Protein AF-A0A937GLI3-F1 (afdb_monomer)

Foldseek 3Di:
DDPVVVVVVVVVVVVVVVVVVVVVCVVVVDDDPPDPFLVVLVLQLVAAEAEPDPPDDDDSVCSNPFKTWDPVPWAQPDPAFTWTWIDGDPWIWTWRHGNHYIYTDTDD

Solvent-accessible surface area (backbone atoms only — not comparable to full-atom values): 6298 Å² total; per-residue (Å²): 132,57,70,67,60,57,50,50,56,50,52,53,53,49,49,56,51,50,54,54,49,51,57,54,42,61,76,64,69,70,78,83,66,76,51,70,52,54,41,52,50,52,56,51,67,76,31,49,79,43,60,80,47,89,84,67,78,76,56,73,66,56,47,66,74,60,47,45,58,44,70,90,77,26,50,71,83,49,95,64,59,26,35,40,30,35,38,41,96,90,48,36,29,44,32,40,42,43,95,67,37,25,39,42,39,80,51,134

Nearest PDB structures (foldseek):
  4knb-assembly2_B  TM=5.807E-01  e=5.867E+00  Homo sapiens
  4knb-assembly1_A  TM=5.661E-01  e=6.650E+00  Homo sapiens
  4uuy-assembly1_B  TM=4.782E-01  e=5.176E+00  Saccharomyces cerevisiae

Secondary structure (DSSP, 8-state):
--HHHHHHHHHHHHHHHHHHHHHHHHHTT-----SHHHHHHHHHHHSEEEESSTT----HHHHHHH-EEEEEEEE---SSSEEEEEEETTEEEEEEE-SSEEEEEEE-

Structure (mmCIF, N/CA/C/O backbone):
data_AF-A0A937GLI3-F1
#
_entry.id   AF-A0A937GLI3-F1
#
loop_
_atom_site.group_PDB
_atom_site.id
_atom_site.type_symbol
_atom_site.label_atom_id
_atom_site.label_alt_id
_atom_site.label_comp_id
_atom_site.label_asym_id
_atom_site.label_entity_id
_atom_site.label_seq_id
_atom_site.pdbx_PDB_ins_code
_atom_site.Cartn_x
_atom_site.Cartn_y
_atom_site.Cartn_z
_atom_site.occupancy
_atom_site.B_iso_or_equiv
_atom_site.auth_seq_id
_atom_site.auth_comp_id
_atom_site.auth_asym_id
_atom_site.auth_atom_id
_atom_site.pdbx_PDB_model_num
ATOM 1 N N . MET A 1 1 ? 14.804 7.196 -45.012 1.00 70.56 1 MET A N 1
ATOM 2 C CA . MET A 1 1 ? 15.154 6.064 -44.115 1.00 70.56 1 MET A CA 1
ATOM 3 C C . MET A 1 1 ? 14.002 5.069 -44.135 1.00 70.56 1 MET A C 1
ATOM 5 O O . MET A 1 1 ? 12.867 5.513 -44.029 1.00 70.56 1 MET A O 1
ATOM 9 N N . SER A 1 2 ? 14.252 3.765 -44.296 1.00 89.69 2 SER A N 1
ATOM 10 C CA . SER A 1 2 ? 13.174 2.764 -44.241 1.00 89.69 2 SER A CA 1
ATOM 11 C C . SER A 1 2 ? 12.605 2.646 -42.821 1.00 89.69 2 SER A C 1
ATOM 13 O O . SER A 1 2 ? 13.319 2.871 -41.840 1.00 89.69 2 SER A O 1
ATOM 15 N N . PHE A 1 3 ? 11.325 2.284 -42.706 1.00 93.44 3 PHE A N 1
ATOM 16 C CA . PHE A 1 3 ? 10.637 2.117 -41.420 1.00 93.44 3 PHE A CA 1
ATOM 17 C C . PHE A 1 3 ? 11.394 1.174 -40.473 1.00 93.44 3 PHE A C 1
ATOM 19 O O . PHE A 1 3 ? 11.610 1.509 -39.310 1.00 93.44 3 PHE A O 1
ATOM 26 N N . LEU A 1 4 ? 11.892 0.051 -41.002 1.00 94.06 4 LEU A N 1
ATOM 27 C CA . LEU A 1 4 ? 12.671 -0.928 -40.242 1.00 94.06 4 LEU A CA 1
ATOM 28 C C . LEU A 1 4 ? 13.927 -0.317 -39.619 1.00 94.06 4 LEU A C 1
ATOM 30 O O . LEU A 1 4 ? 14.192 -0.543 -38.444 1.00 94.06 4 LEU A O 1
ATOM 34 N N . LYS A 1 5 ? 14.670 0.515 -40.361 1.00 92.25 5 LYS A N 1
ATOM 35 C CA . LYS A 1 5 ? 15.861 1.185 -39.820 1.00 92.25 5 LYS A CA 1
ATOM 36 C C . LYS A 1 5 ? 15.489 2.091 -38.645 1.00 92.25 5 LYS A C 1
ATOM 38 O O . LYS A 1 5 ? 16.144 2.041 -37.611 1.00 92.25 5 LYS A O 1
ATOM 43 N N . ARG A 1 6 ? 14.401 2.864 -38.760 1.00 94.31 6 ARG A N 1
ATOM 44 C CA . ARG A 1 6 ? 13.917 3.731 -37.668 1.00 94.31 6 ARG A CA 1
ATOM 45 C C . ARG A 1 6 ? 13.490 2.925 -36.438 1.00 94.31 6 ARG A C 1
ATOM 47 O O . ARG A 1 6 ? 13.806 3.322 -35.320 1.00 94.31 6 ARG A O 1
ATOM 54 N N . LEU A 1 7 ? 12.804 1.800 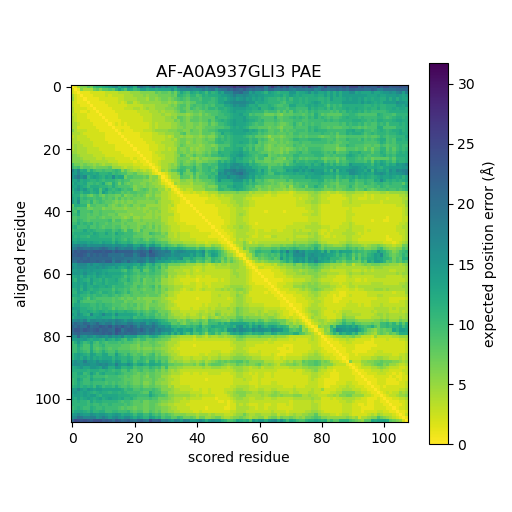-36.646 1.00 95.94 7 LEU A N 1
ATOM 55 C CA . LEU A 1 7 ? 12.381 0.905 -35.571 1.00 95.94 7 LEU A CA 1
ATOM 56 C C . LEU A 1 7 ? 13.584 0.296 -34.835 1.00 95.94 7 LEU A C 1
ATOM 58 O O . LEU A 1 7 ? 13.604 0.305 -33.608 1.00 95.94 7 LEU A O 1
ATOM 62 N N . TYR A 1 8 ? 14.609 -0.157 -35.563 1.00 95.75 8 TYR A N 1
ATOM 63 C CA . TYR A 1 8 ? 15.840 -0.688 -34.968 1.00 95.75 8 TYR A CA 1
ATOM 64 C C . TYR A 1 8 ? 16.566 0.342 -34.102 1.00 95.75 8 TYR A C 1
ATOM 66 O O . TYR A 1 8 ? 16.912 0.038 -32.963 1.00 95.75 8 TYR A O 1
ATOM 74 N N . PHE A 1 9 ? 16.754 1.570 -34.599 1.00 95.12 9 PHE A N 1
ATOM 75 C CA . PHE A 1 9 ? 17.388 2.631 -33.809 1.00 95.12 9 PHE A CA 1
ATOM 76 C C . PHE A 1 9 ? 16.591 2.967 -32.540 1.00 95.12 9 PHE A C 1
ATOM 78 O O . PHE A 1 9 ? 17.184 3.158 -31.479 1.00 95.12 9 PHE A O 1
ATOM 85 N N . PHE A 1 10 ? 15.255 2.981 -32.620 1.00 95.75 10 PHE A N 1
ATOM 86 C CA . PHE A 1 10 ? 14.395 3.195 -31.455 1.00 95.75 10 PHE A CA 1
ATOM 87 C C . PHE A 1 10 ? 14.514 2.061 -30.427 1.00 95.75 10 PHE A C 1
ATOM 89 O O . PHE A 1 10 ? 14.727 2.329 -29.246 1.00 95.75 10 PHE A O 1
ATOM 96 N N . LEU A 1 11 ? 14.421 0.800 -30.863 1.00 96.88 11 LEU A N 1
ATOM 97 C CA . LEU A 1 11 ? 14.514 -0.363 -29.974 1.00 96.88 11 LEU A CA 1
ATOM 98 C C . LEU A 1 11 ? 15.898 -0.495 -29.335 1.00 96.88 11 LEU A C 1
ATOM 100 O O . LEU A 1 11 ? 15.992 -0.870 -28.169 1.00 96.88 11 LEU A O 1
ATOM 104 N N . PHE A 1 12 ? 16.961 -0.141 -30.059 1.00 96.81 12 PHE A N 1
ATOM 105 C CA . PHE A 1 12 ? 18.316 -0.124 -29.515 1.00 96.81 12 PHE A CA 1
ATOM 106 C C . PHE A 1 12 ? 18.464 0.918 -28.397 1.00 96.81 12 PHE A C 1
ATOM 108 O O . PHE A 1 12 ? 18.927 0.592 -27.303 1.00 96.81 12 PHE A O 1
ATOM 115 N N . GLY A 1 13 ? 18.003 2.152 -28.634 1.00 96.50 13 GLY A N 1
ATOM 116 C CA . GLY A 1 13 ? 17.995 3.197 -27.608 1.00 96.50 13 GLY A CA 1
ATOM 117 C C . GLY A 1 13 ? 17.132 2.825 -26.398 1.00 96.50 13 GLY A C 1
ATOM 118 O O . GLY A 1 13 ? 17.573 2.960 -25.257 1.00 96.50 13 GLY A O 1
ATOM 119 N N . LEU A 1 14 ? 15.933 2.284 -26.637 1.00 97.12 14 LEU A N 1
ATOM 120 C CA . LEU A 1 14 ? 15.041 1.801 -25.582 1.00 97.12 14 LEU A CA 1
ATOM 121 C C . LEU A 1 14 ? 15.691 0.676 -24.764 1.00 97.12 14 LEU A C 1
ATOM 123 O O . LEU A 1 14 ? 15.614 0.697 -23.539 1.00 97.12 14 LEU A O 1
ATOM 127 N N . GLY A 1 15 ? 16.367 -0.272 -25.417 1.00 97.56 15 GLY A N 1
ATOM 128 C CA . GLY A 1 15 ? 17.068 -1.375 -24.760 1.00 97.56 15 GLY A CA 1
ATOM 129 C C . GLY A 1 15 ? 18.157 -0.889 -23.804 1.00 97.56 15 GLY A C 1
ATOM 130 O O . GLY A 1 15 ? 18.188 -1.309 -22.648 1.00 97.56 15 GLY A O 1
ATOM 131 N N . LEU A 1 16 ? 18.994 0.058 -24.244 1.00 97.06 16 LEU A N 1
ATOM 132 C CA . LEU A 1 16 ? 20.020 0.666 -23.389 1.00 97.06 16 LEU A CA 1
ATOM 133 C C . LEU A 1 16 ? 19.411 1.369 -22.167 1.00 97.06 16 LEU A C 1
ATOM 135 O O . LEU A 1 16 ? 19.885 1.188 -21.045 1.00 97.06 16 LEU A O 1
ATOM 139 N N . VAL A 1 17 ? 18.326 2.123 -22.361 1.00 96.88 17 VAL A N 1
ATOM 140 C CA . VAL A 1 17 ? 17.621 2.805 -21.264 1.00 96.88 17 VAL A CA 1
ATOM 141 C C . VAL A 1 17 ? 17.005 1.805 -20.283 1.00 96.88 17 VAL A C 1
ATOM 143 O O . VAL A 1 17 ? 17.102 2.007 -19.073 1.00 96.88 17 VAL A O 1
ATOM 146 N N . LEU A 1 18 ? 16.412 0.712 -20.771 1.00 96.75 18 LEU A N 1
ATOM 147 C CA . LEU A 1 18 ? 15.830 -0.326 -19.918 1.00 96.75 18 LEU A CA 1
ATOM 148 C C . LEU A 1 18 ? 16.888 -1.017 -19.049 1.00 96.75 18 LEU A C 1
ATOM 150 O O . LEU A 1 18 ? 16.633 -1.247 -17.869 1.00 96.75 18 LEU A O 1
ATOM 154 N N . ILE A 1 19 ? 18.082 -1.289 -19.586 1.00 95.88 19 ILE A N 1
ATOM 155 C CA . ILE A 1 19 ? 19.190 -1.877 -18.814 1.00 95.88 19 ILE A CA 1
ATOM 156 C C . ILE A 1 19 ? 19.584 -0.955 -17.652 1.00 95.88 19 ILE A C 1
ATOM 158 O O . ILE A 1 19 ? 19.670 -1.398 -16.503 1.00 95.88 19 ILE A O 1
ATOM 162 N N . ILE A 1 20 ? 19.771 0.339 -17.932 1.00 95.38 20 ILE A N 1
ATOM 163 C CA . ILE A 1 20 ? 20.114 1.338 -16.910 1.00 95.38 20 ILE A CA 1
ATOM 164 C C . ILE A 1 20 ? 18.992 1.447 -15.869 1.00 95.38 20 ILE A C 1
ATOM 166 O O . ILE A 1 20 ? 19.258 1.461 -14.665 1.00 95.38 20 ILE A O 1
ATOM 170 N N . LEU A 1 21 ? 17.734 1.488 -16.318 1.00 93.06 21 LEU A N 1
ATOM 171 C CA . LEU A 1 21 ? 16.569 1.570 -15.443 1.00 93.06 21 LEU A CA 1
ATOM 172 C C . LEU A 1 21 ? 16.517 0.387 -14.469 1.00 93.06 21 LEU A C 1
ATOM 174 O O . LEU A 1 21 ? 16.403 0.611 -13.266 1.00 93.06 21 LEU A O 1
ATOM 178 N N . VAL A 1 22 ? 16.664 -0.844 -14.972 1.00 92.00 22 VAL A N 1
ATOM 179 C CA . VAL A 1 22 ? 16.642 -2.069 -14.155 1.00 92.00 22 VAL A CA 1
ATOM 180 C C . VAL A 1 22 ? 17.749 -2.052 -13.101 1.00 92.00 22 VAL A C 1
ATOM 182 O O . VAL A 1 22 ? 17.504 -2.387 -11.940 1.00 92.00 22 VAL A O 1
ATOM 185 N N . PHE A 1 23 ? 18.956 -1.611 -13.465 1.00 92.50 23 PHE A N 1
ATOM 186 C CA . PHE A 1 23 ? 20.067 -1.501 -12.519 1.00 92.50 23 PHE A CA 1
ATOM 187 C C . PHE A 1 23 ? 19.749 -0.529 -11.370 1.00 92.50 23 PHE A C 1
ATOM 189 O O . PHE A 1 23 ? 19.960 -0.845 -10.195 1.00 92.50 23 PHE A O 1
ATOM 196 N N . ILE A 1 24 ? 19.173 0.634 -11.690 1.00 90.50 24 ILE A N 1
ATOM 197 C CA . ILE A 1 24 ? 18.782 1.640 -10.694 1.00 90.50 24 ILE A CA 1
ATOM 198 C C . ILE A 1 24 ? 17.641 1.127 -9.803 1.00 90.50 24 ILE A C 1
ATOM 200 O O . ILE A 1 24 ? 17.700 1.296 -8.581 1.00 90.50 24 ILE A O 1
ATOM 204 N N . THR A 1 25 ? 16.608 0.503 -10.378 1.00 88.25 25 THR A N 1
ATOM 205 C CA . THR A 1 25 ? 15.446 0.009 -9.617 1.00 88.25 25 THR A CA 1
ATOM 206 C C . THR A 1 25 ? 15.812 -1.152 -8.697 1.00 88.25 25 THR A C 1
ATOM 208 O O . THR A 1 25 ? 15.361 -1.181 -7.550 1.00 88.25 25 THR A O 1
ATOM 211 N N . ASN A 1 26 ? 16.688 -2.059 -9.145 1.00 85.44 26 ASN A N 1
ATOM 212 C CA . ASN A 1 26 ? 17.159 -3.181 -8.329 1.00 85.44 26 ASN A CA 1
ATOM 213 C C . ASN A 1 26 ? 17.954 -2.698 -7.113 1.00 85.44 26 ASN A C 1
ATOM 215 O O . ASN A 1 26 ? 17.711 -3.159 -5.999 1.00 85.44 26 ASN A O 1
ATOM 219 N N . LYS A 1 27 ? 18.842 -1.710 -7.288 1.00 84.81 27 LYS A N 1
ATOM 220 C CA . LYS A 1 27 ? 19.633 -1.155 -6.178 1.00 84.81 27 LYS A CA 1
ATOM 221 C C . LYS A 1 27 ? 18.778 -0.419 -5.139 1.00 84.81 27 LYS A C 1
ATOM 223 O O . LYS A 1 27 ? 19.144 -0.369 -3.970 1.00 84.81 27 LYS A O 1
ATOM 228 N N . LYS A 1 28 ? 17.643 0.153 -5.552 1.00 80.31 28 LYS A N 1
ATOM 229 C CA . LYS A 1 28 ? 16.727 0.896 -4.669 1.00 80.31 28 LYS A CA 1
ATOM 230 C C . LYS A 1 28 ? 15.639 0.026 -4.025 1.00 80.31 28 LYS A C 1
ATOM 232 O O . LYS A 1 28 ? 14.853 0.555 -3.244 1.00 80.31 28 LYS A O 1
ATOM 237 N N . GLY A 1 29 ? 15.554 -1.269 -4.353 1.00 75.75 29 GLY A N 1
ATOM 238 C CA . GLY A 1 29 ? 14.519 -2.166 -3.820 1.00 75.75 29 GLY A CA 1
ATOM 239 C C . GLY A 1 29 ? 13.091 -1.670 -4.090 1.00 75.75 29 GLY A C 1
ATOM 240 O O . GLY A 1 29 ? 12.195 -1.862 -3.266 1.00 75.75 29 GLY A O 1
ATOM 241 N N . THR A 1 30 ? 12.875 -0.972 -5.211 1.00 73.12 30 THR A N 1
ATOM 242 C CA . THR A 1 30 ? 11.606 -0.291 -5.502 1.00 73.12 30 THR A CA 1
ATOM 243 C C . THR A 1 30 ? 10.499 -1.303 -5.769 1.00 73.12 30 THR A C 1
ATOM 245 O O . THR A 1 30 ? 10.526 -2.004 -6.778 1.00 73.12 30 THR A O 1
ATOM 248 N N . LYS A 1 31 ? 9.497 -1.353 -4.888 1.00 72.75 31 LYS A N 1
ATOM 249 C CA . LYS A 1 31 ? 8.263 -2.119 -5.098 1.00 72.75 31 LYS A CA 1
ATOM 250 C C . LYS A 1 31 ? 7.166 -1.178 -5.569 1.00 72.75 31 LYS A C 1
ATOM 252 O O . LYS A 1 31 ? 6.817 -0.229 -4.868 1.00 72.75 31 LYS A O 1
ATOM 257 N N . PHE A 1 32 ? 6.604 -1.449 -6.741 1.00 74.88 32 PHE A N 1
ATOM 258 C CA . PHE A 1 32 ? 5.488 -0.669 -7.252 1.00 74.88 32 PHE A CA 1
ATOM 259 C C . PHE A 1 32 ? 4.153 -1.343 -6.922 1.00 74.88 32 PHE A C 1
ATOM 261 O O . PHE A 1 32 ? 3.739 -2.306 -7.563 1.00 74.88 32 PHE A O 1
ATOM 268 N N . ASN A 1 33 ? 3.458 -0.822 -5.913 1.00 75.81 33 ASN A N 1
ATOM 269 C CA . ASN A 1 33 ? 2.141 -1.314 -5.510 1.00 75.81 33 ASN A CA 1
ATOM 270 C C . ASN A 1 33 ? 1.041 -0.682 -6.380 1.00 75.81 33 ASN A C 1
ATOM 272 O O . ASN A 1 33 ? 0.384 0.274 -5.964 1.00 75.81 33 ASN A O 1
ATOM 276 N N . TYR A 1 34 ? 0.851 -1.198 -7.597 1.00 82.81 34 TYR A N 1
ATOM 277 C CA . TYR A 1 34 ? -0.174 -0.686 -8.517 1.00 82.81 34 TYR A CA 1
ATOM 278 C C . TYR A 1 34 ? -1.550 -1.335 -8.356 1.00 82.81 34 TYR A C 1
ATOM 280 O O . TYR A 1 34 ? -2.544 -0.699 -8.712 1.00 82.81 34 TYR A O 1
ATOM 288 N N . MET A 1 35 ? -1.631 -2.554 -7.807 1.00 89.81 35 MET A N 1
ATOM 289 C CA . MET A 1 35 ? -2.918 -3.230 -7.621 1.00 89.81 35 MET A CA 1
ATOM 290 C C . MET A 1 35 ? -3.838 -2.414 -6.697 1.00 89.81 35 MET A C 1
ATOM 292 O O . MET A 1 35 ? -3.374 -1.958 -5.644 1.00 89.81 35 MET A O 1
ATOM 296 N N . PRO A 1 36 ? -5.134 -2.264 -7.041 1.00 90.44 36 PRO A N 1
ATOM 297 C CA . PRO A 1 36 ? -6.092 -1.501 -6.242 1.00 90.44 36 PRO A CA 1
ATOM 298 C C . PRO A 1 36 ? -6.105 -1.906 -4.767 1.00 90.44 36 PRO A C 1
ATOM 300 O O . PRO A 1 36 ? -6.023 -1.032 -3.906 1.00 90.44 36 PRO A O 1
ATOM 303 N N . ASN A 1 37 ? -6.102 -3.212 -4.471 1.00 93.06 37 ASN A N 1
ATOM 304 C CA . ASN A 1 37 ? -6.034 -3.715 -3.098 1.00 93.06 37 ASN A CA 1
ATOM 305 C C . ASN A 1 37 ? -4.792 -3.187 -2.352 1.00 93.06 37 ASN A C 1
ATOM 307 O O . ASN A 1 37 ? -4.904 -2.471 -1.357 1.00 93.06 37 ASN A O 1
ATOM 311 N N . LYS A 1 38 ? -3.589 -3.446 -2.886 1.00 91.19 38 LYS A N 1
ATOM 312 C CA . LYS A 1 38 ? -2.324 -3.004 -2.270 1.00 91.19 38 LYS A CA 1
ATOM 313 C C . LYS A 1 38 ? -2.248 -1.486 -2.107 1.00 91.19 38 LYS A C 1
ATOM 315 O O . LYS A 1 38 ? -1.647 -1.012 -1.144 1.00 91.19 38 LYS A O 1
ATOM 320 N N . ARG A 1 39 ? -2.864 -0.715 -3.010 1.00 91.31 39 ARG A N 1
ATOM 321 C CA . ARG A 1 39 ? -2.963 0.744 -2.884 1.00 91.31 39 ARG A CA 1
ATOM 322 C C . ARG A 1 39 ? -3.783 1.144 -1.658 1.00 91.31 39 ARG A C 1
ATOM 324 O O . ARG A 1 39 ? -3.312 1.976 -0.888 1.00 91.31 39 ARG A O 1
ATOM 331 N N . VAL A 1 40 ? -4.964 0.556 -1.467 1.00 93.62 40 VAL A N 1
ATOM 332 C CA . VAL A 1 40 ? -5.840 0.870 -0.325 1.00 93.62 40 VAL A CA 1
ATOM 333 C C . VAL A 1 40 ? -5.223 0.414 0.994 1.00 93.62 40 VAL A C 1
ATOM 335 O O . VAL A 1 40 ? -5.166 1.200 1.936 1.00 93.62 40 VAL A O 1
ATOM 338 N N . VAL A 1 41 ? -4.686 -0.806 1.053 1.00 93.88 41 VAL A N 1
ATOM 339 C CA . VAL A 1 41 ? -4.007 -1.328 2.252 1.00 93.88 41 VAL A CA 1
ATOM 340 C C . VAL A 1 41 ? -2.839 -0.423 2.661 1.00 93.88 41 VAL A C 1
ATOM 342 O O . VAL A 1 41 ? -2.714 -0.049 3.826 1.00 93.88 41 VAL A O 1
ATOM 345 N N . ASN A 1 42 ? -2.014 0.007 1.701 1.00 92.31 42 ASN A N 1
ATOM 346 C CA . ASN A 1 42 ? -0.890 0.907 1.967 1.00 92.31 42 ASN A CA 1
ATOM 347 C C . ASN A 1 42 ? -1.335 2.328 2.364 1.00 92.31 42 ASN A C 1
ATOM 349 O O . ASN A 1 42 ? -0.681 2.974 3.180 1.00 92.31 42 ASN A O 1
ATOM 353 N N . ASP A 1 43 ? -2.436 2.824 1.797 1.00 93.00 43 ASP A N 1
ATOM 354 C CA . ASP A 1 43 ? -3.034 4.103 2.192 1.00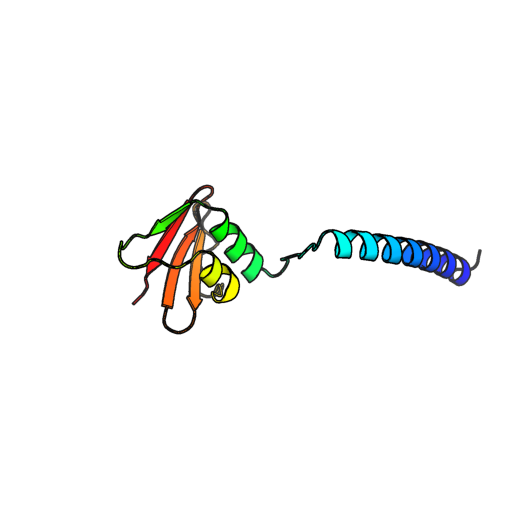 93.00 43 ASP A CA 1
ATOM 355 C C . ASP A 1 43 ? -3.526 4.065 3.649 1.00 93.00 43 ASP A C 1
ATOM 357 O O . ASP A 1 43 ? -3.182 4.943 4.441 1.00 93.00 43 ASP A O 1
ATOM 361 N N . ILE A 1 44 ? -4.234 3.002 4.042 1.00 94.25 44 ILE A N 1
ATOM 362 C CA . ILE A 1 44 ? -4.670 2.779 5.428 1.00 94.25 44 ILE A CA 1
ATOM 363 C C . ILE A 1 44 ? -3.458 2.649 6.363 1.00 94.25 44 ILE A C 1
ATOM 365 O O . ILE A 1 44 ? -3.433 3.258 7.432 1.00 94.25 44 ILE A O 1
ATOM 369 N N . TYR A 1 45 ? -2.422 1.905 5.966 1.00 92.44 45 TYR A N 1
ATOM 370 C CA . TYR A 1 45 ? -1.214 1.687 6.771 1.00 92.44 45 TYR A CA 1
ATOM 371 C C . TYR A 1 45 ? -0.484 2.983 7.160 1.00 92.44 45 TYR A C 1
ATOM 373 O O . TYR A 1 45 ? 0.008 3.114 8.288 1.00 92.44 45 TYR A O 1
ATOM 381 N N . LYS A 1 46 ? -0.419 3.952 6.239 1.00 92.25 46 LYS A N 1
ATOM 382 C CA . LYS A 1 46 ? 0.255 5.243 6.454 1.00 92.25 46 LYS A CA 1
ATOM 383 C C . LYS A 1 46 ? -0.494 6.165 7.419 1.00 92.25 46 LYS A C 1
ATOM 385 O O . LYS A 1 46 ? 0.099 7.108 7.937 1.00 92.25 46 LYS A O 1
ATOM 390 N N . LYS A 1 47 ? -1.778 5.909 7.667 1.00 94.06 47 LYS A N 1
ATOM 391 C CA . LYS A 1 47 ? -2.651 6.762 8.483 1.00 94.06 47 LYS A CA 1
ATOM 392 C C . LYS A 1 47 ? -2.587 6.401 9.966 1.00 94.06 47 LYS A C 1
ATOM 394 O O . LYS A 1 47 ? -2.085 5.345 10.359 1.00 94.06 47 LYS A O 1
ATOM 399 N N . LYS A 1 48 ? -3.120 7.287 10.815 1.00 92.69 48 LYS A N 1
ATOM 400 C CA . LYS A 1 48 ? -3.293 7.004 12.248 1.00 92.69 48 LYS A CA 1
ATOM 401 C C . LYS A 1 48 ? -4.447 6.022 12.443 1.00 92.69 48 LYS A C 1
ATOM 403 O O . LYS A 1 48 ? -5.565 6.298 12.011 1.00 92.69 48 LYS A O 1
ATOM 408 N N . TRP A 1 49 ? -4.172 4.898 13.095 1.00 93.19 49 TRP A N 1
ATOM 409 C CA . TRP A 1 49 ? -5.165 3.856 13.348 1.00 93.19 49 TRP A CA 1
ATOM 410 C C . TRP A 1 49 ? -5.913 4.134 14.643 1.00 93.19 49 TRP A C 1
ATOM 412 O O . TRP A 1 49 ? -5.303 4.449 15.665 1.00 93.19 49 TRP A O 1
ATOM 422 N N . ILE A 1 50 ? -7.235 4.039 14.582 1.00 91.38 50 ILE A N 1
ATOM 423 C CA . ILE A 1 50 ? -8.122 4.192 15.729 1.00 91.38 50 ILE A CA 1
ATOM 424 C C . ILE A 1 50 ? -9.035 2.972 15.743 1.00 91.38 50 ILE A C 1
ATOM 426 O O . ILE A 1 50 ? -9.835 2.776 14.828 1.00 91.38 50 ILE A O 1
ATOM 430 N N . PHE A 1 51 ? -8.899 2.150 16.773 1.00 90.00 51 PHE A N 1
ATOM 431 C CA . PHE A 1 51 ? -9.742 0.980 16.974 1.00 90.00 51 PHE A CA 1
ATOM 432 C C . PHE A 1 51 ? -10.919 1.368 17.861 1.00 90.00 51 PHE A C 1
ATOM 434 O O . PHE A 1 51 ? -10.728 2.018 18.887 1.00 90.00 51 PHE A O 1
ATOM 441 N N . ASN A 1 52 ? -12.135 1.003 17.448 1.00 84.06 52 ASN A N 1
ATOM 442 C CA . ASN A 1 52 ? -13.335 1.282 18.242 1.00 84.06 52 ASN A CA 1
ATOM 443 C C . ASN A 1 52 ? -13.442 0.385 19.486 1.00 84.06 52 ASN A C 1
ATOM 445 O O . ASN A 1 52 ? -14.148 0.711 20.429 1.00 84.06 52 ASN A O 1
ATOM 449 N N . ASP A 1 53 ? -12.750 -0.749 19.464 1.00 80.25 53 ASP A N 1
ATOM 450 C CA . ASP A 1 53 ? -12.726 -1.737 20.533 1.00 80.25 53 ASP A CA 1
ATOM 451 C C . ASP A 1 53 ? -11.262 -1.978 20.917 1.00 80.25 53 ASP A C 1
ATOM 453 O O . ASP A 1 53 ? -10.426 -2.289 20.062 1.00 80.25 53 ASP A O 1
ATOM 457 N N . SER A 1 54 ? -10.948 -1.767 22.194 1.00 67.81 54 SER A N 1
ATOM 458 C CA . SER A 1 54 ? -9.590 -1.776 22.744 1.00 67.81 54 SER A CA 1
ATOM 459 C C . SER A 1 54 ? -8.910 -3.142 22.654 1.00 67.81 54 SER A C 1
ATOM 461 O O . SER A 1 54 ? -7.677 -3.201 22.649 1.00 67.81 54 SER A O 1
ATOM 463 N N . ASN A 1 55 ? -9.690 -4.219 22.532 1.00 68.94 55 ASN A N 1
ATOM 464 C CA . ASN A 1 55 ? -9.182 -5.586 22.431 1.00 68.94 55 ASN A CA 1
ATOM 465 C C . ASN A 1 55 ? -8.776 -5.983 21.005 1.00 68.94 55 ASN A C 1
ATOM 467 O O . ASN A 1 55 ? -8.035 -6.947 20.821 1.00 68.94 55 ASN A O 1
ATOM 471 N N . ASN A 1 56 ? -9.208 -5.238 19.985 1.00 68.94 56 ASN A N 1
ATOM 472 C CA . ASN A 1 56 ? -8.869 -5.531 18.596 1.00 68.94 56 ASN A CA 1
ATOM 473 C C . ASN A 1 56 ? -7.587 -4.788 18.210 1.00 68.94 56 ASN A C 1
ATOM 475 O O . ASN A 1 56 ? -7.634 -3.728 17.592 1.00 68.94 56 ASN A O 1
ATOM 479 N N . LYS A 1 57 ? -6.431 -5.334 18.596 1.00 73.69 57 LYS A N 1
ATOM 480 C CA . LYS A 1 57 ? -5.125 -4.855 18.126 1.00 73.69 57 LYS A CA 1
ATOM 481 C C . LYS A 1 57 ? -4.600 -5.775 17.032 1.00 73.69 57 LYS A C 1
ATOM 483 O O . LYS A 1 57 ? -4.303 -6.934 17.290 1.00 73.69 57 LYS A O 1
ATOM 488 N N . ILE A 1 58 ? -4.446 -5.221 15.835 1.00 85.00 58 ILE A N 1
ATOM 489 C CA . ILE A 1 58 ? -3.785 -5.870 14.698 1.00 85.00 58 ILE A CA 1
ATOM 490 C C . ILE A 1 58 ? -2.416 -5.215 14.536 1.00 85.00 58 ILE A C 1
ATOM 492 O O . ILE A 1 58 ? -2.292 -3.990 14.646 1.00 85.00 58 ILE A O 1
ATOM 496 N N . SER A 1 59 ? -1.388 -6.019 14.276 1.00 87.81 59 SER A N 1
ATOM 497 C CA . SER A 1 59 ? -0.070 -5.495 13.920 1.00 87.81 59 SER A 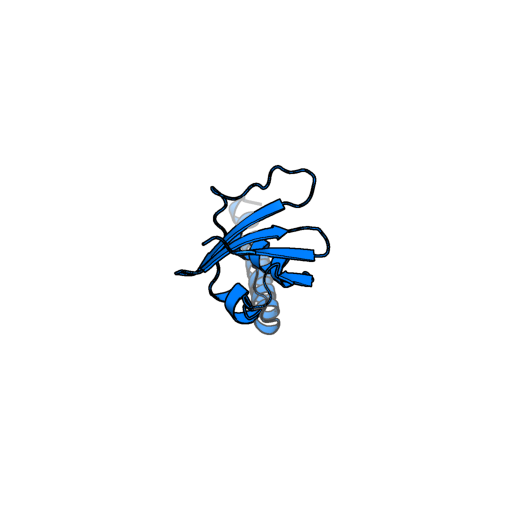CA 1
ATOM 498 C C . SER A 1 59 ? -0.120 -4.846 12.533 1.00 87.81 59 SER A C 1
ATOM 500 O O . SER A 1 59 ? -0.816 -5.290 11.618 1.00 87.81 59 SER A O 1
ATOM 502 N N . LYS A 1 60 ? 0.638 -3.763 12.370 1.00 88.75 60 LYS A N 1
ATOM 503 C CA . LYS A 1 60 ? 0.752 -3.053 11.095 1.00 88.75 60 LYS A CA 1
ATOM 504 C C . LYS A 1 60 ? 1.339 -3.936 9.992 1.00 88.75 60 LYS A C 1
ATOM 506 O O . LYS A 1 60 ? 0.941 -3.827 8.832 1.00 88.75 60 LYS A O 1
ATOM 511 N N . GLU A 1 61 ? 2.259 -4.809 10.373 1.00 89.00 61 GLU A N 1
ATOM 512 C CA . GLU A 1 61 ? 2.922 -5.771 9.506 1.00 89.00 61 GLU A CA 1
ATOM 513 C C . GLU A 1 61 ? 1.928 -6.831 9.023 1.00 89.00 61 GLU A C 1
ATOM 515 O O . GLU A 1 61 ? 1.823 -7.047 7.817 1.00 89.00 61 GLU A O 1
ATOM 520 N N . ASP A 1 62 ? 1.147 -7.405 9.945 1.00 89.69 62 ASP A N 1
ATOM 521 C CA . ASP A 1 62 ? 0.124 -8.416 9.645 1.00 89.69 62 ASP A CA 1
ATOM 522 C C . ASP A 1 62 ? -0.964 -7.874 8.702 1.00 89.69 62 ASP A C 1
ATOM 524 O O . ASP A 1 62 ? -1.379 -8.534 7.749 1.00 89.69 62 ASP A O 1
ATOM 528 N N . PHE A 1 63 ? -1.361 -6.613 8.889 1.00 91.06 63 PHE A N 1
ATOM 529 C CA . PHE A 1 63 ? -2.319 -5.949 8.006 1.00 91.06 63 PHE A CA 1
ATOM 530 C C . PHE A 1 63 ? -1.827 -5.814 6.559 1.00 91.06 63 PHE A C 1
ATOM 532 O O . PHE A 1 63 ? -2.580 -6.049 5.619 1.00 91.06 63 PHE A O 1
ATOM 539 N N . ILE A 1 64 ? -0.561 -5.443 6.342 1.00 90.06 64 ILE A N 1
ATOM 540 C CA . ILE A 1 64 ? -0.022 -5.282 4.981 1.00 90.06 64 ILE A CA 1
ATOM 541 C C . ILE A 1 64 ? 0.096 -6.621 4.245 1.00 90.06 64 ILE A C 1
ATOM 543 O O . ILE A 1 64 ? -0.059 -6.679 3.013 1.00 90.06 64 ILE A O 1
ATOM 547 N N . THR A 1 65 ? 0.473 -7.670 4.970 1.00 88.69 65 THR A N 1
ATOM 548 C CA . THR A 1 65 ? 0.797 -8.970 4.384 1.00 88.69 65 THR A CA 1
ATOM 549 C C . THR A 1 65 ? -0.453 -9.781 4.101 1.00 88.69 65 THR A C 1
ATOM 551 O O . THR A 1 65 ? -0.558 -10.337 3.008 1.00 88.69 65 THR A O 1
ATOM 554 N N . ASN A 1 66 ? -1.391 -9.803 5.047 1.00 92.44 66 ASN A N 1
ATOM 555 C CA . ASN A 1 66 ? -2.416 -10.836 5.100 1.00 92.44 66 ASN A CA 1
ATOM 556 C C . ASN A 1 66 ? -3.840 -10.344 4.815 1.00 92.44 66 ASN A C 1
ATOM 558 O O . ASN A 1 66 ? -4.699 -11.155 4.470 1.00 92.44 66 ASN A O 1
ATOM 562 N N . PHE A 1 67 ? -4.104 -9.042 4.931 1.00 92.94 67 PHE A N 1
ATOM 563 C CA . PHE A 1 67 ? -5.444 -8.500 4.722 1.00 92.94 67 PHE A CA 1
ATOM 564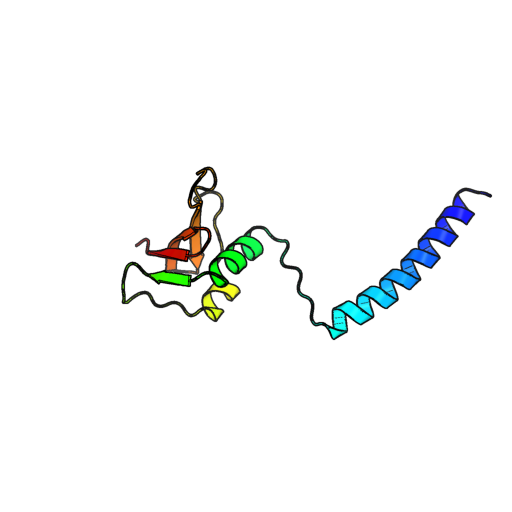 C C . PHE A 1 67 ? -5.704 -8.118 3.264 1.00 92.94 67 PHE A C 1
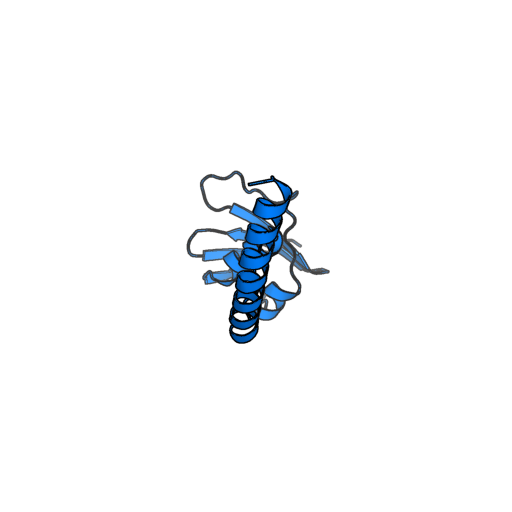ATOM 566 O O . PHE A 1 67 ? -4.847 -7.555 2.575 1.00 92.94 67 PHE A O 1
ATOM 573 N N . ASP A 1 68 ? -6.929 -8.398 2.821 1.00 94.12 68 ASP A N 1
ATOM 574 C CA . ASP A 1 68 ? -7.428 -8.065 1.490 1.00 94.12 68 ASP A CA 1
ATOM 575 C C . ASP A 1 68 ? -8.687 -7.194 1.578 1.00 94.12 68 ASP A C 1
ATOM 577 O O . ASP A 1 68 ? -9.474 -7.288 2.526 1.00 94.12 68 ASP A O 1
ATOM 581 N N . VAL A 1 69 ? -8.864 -6.321 0.591 1.00 94.75 69 VAL A N 1
ATOM 582 C CA . VAL A 1 69 ? -9.986 -5.387 0.492 1.00 94.75 69 VAL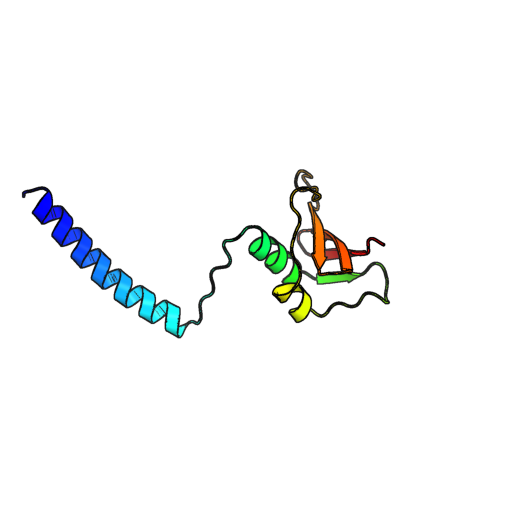 A CA 1
ATOM 583 C C . VAL A 1 69 ? -11.011 -5.946 -0.483 1.00 94.75 69 VAL A C 1
ATOM 585 O O . VAL A 1 69 ? -10.742 -6.077 -1.677 1.00 94.75 69 VAL A O 1
ATOM 588 N N . ASP A 1 70 ? -12.221 -6.202 0.008 1.00 94.19 70 ASP A N 1
ATOM 589 C CA . ASP A 1 70 ? -13.346 -6.550 -0.853 1.00 94.19 70 ASP A CA 1
ATOM 590 C C . ASP A 1 70 ? -14.033 -5.273 -1.342 1.00 94.19 70 ASP A C 1
ATOM 592 O O . ASP A 1 70 ? -14.804 -4.624 -0.627 1.00 94.19 70 ASP A O 1
ATOM 596 N N . PHE A 1 71 ? -13.742 -4.889 -2.583 1.00 92.38 71 PHE A N 1
ATOM 597 C CA . PHE A 1 71 ? -14.320 -3.699 -3.201 1.00 92.38 71 PHE A CA 1
ATOM 598 C C . PHE A 1 71 ? -15.823 -3.820 -3.472 1.00 92.38 71 PHE A C 1
ATOM 600 O O . PHE A 1 71 ? -16.483 -2.789 -3.573 1.00 92.38 71 PHE A O 1
ATOM 607 N N . SER A 1 72 ? -16.368 -5.038 -3.553 1.00 91.81 72 SER A N 1
ATOM 608 C CA . SER A 1 72 ? -17.794 -5.274 -3.820 1.00 91.81 72 SER A CA 1
ATOM 609 C C . SER A 1 72 ? -18.651 -4.912 -2.610 1.00 91.81 72 SER A C 1
ATOM 611 O O . SER A 1 72 ? -19.745 -4.373 -2.754 1.00 91.81 72 SER A O 1
ATOM 613 N N . LEU A 1 73 ? -18.126 -5.176 -1.411 1.00 90.12 73 LEU A N 1
ATOM 614 C CA . LEU A 1 73 ? -18.765 -4.853 -0.132 1.00 90.12 73 LEU A CA 1
ATOM 615 C C . LEU A 1 73 ? -18.385 -3.457 0.392 1.00 90.12 73 LEU A C 1
ATOM 617 O O . LEU A 1 73 ? -18.960 -2.974 1.368 1.00 90.12 73 LEU A O 1
ATOM 621 N N . SER A 1 74 ? -17.410 -2.800 -0.240 1.00 91.19 74 SER A N 1
ATOM 622 C CA . SER A 1 74 ? -16.910 -1.484 0.163 1.00 91.19 74 SER A CA 1
ATOM 623 C C . SER A 1 74 ? -17.775 -0.343 -0.379 1.00 91.19 74 SER A C 1
ATOM 625 O O . SER A 1 74 ? -18.154 -0.325 -1.548 1.00 91.19 74 SER A O 1
ATOM 627 N N . ASN A 1 75 ? -18.001 0.691 0.435 1.00 88.81 75 ASN A N 1
ATOM 628 C CA . ASN A 1 75 ? -18.650 1.924 -0.005 1.00 88.81 75 ASN A CA 1
ATOM 629 C C . ASN A 1 75 ? -17.611 3.023 -0.276 1.00 88.81 75 ASN A C 1
ATOM 631 O O . ASN A 1 75 ? -17.184 3.756 0.621 1.00 88.81 75 ASN A O 1
ATOM 635 N N . VAL A 1 76 ? -17.210 3.133 -1.544 1.00 84.81 76 VAL A N 1
ATOM 636 C CA . VAL A 1 76 ? -16.187 4.082 -2.021 1.00 84.81 76 VAL A CA 1
ATOM 637 C C . VAL A 1 76 ? -16.754 5.355 -2.657 1.00 84.81 76 VAL A C 1
ATOM 639 O O . VAL A 1 76 ? -15.972 6.231 -3.021 1.00 84.81 76 VAL A O 1
ATOM 642 N N . LYS A 1 77 ? -18.083 5.456 -2.806 1.00 79.62 77 LYS A N 1
ATOM 643 C CA . LYS A 1 77 ? -18.773 6.562 -3.504 1.00 79.62 77 LYS A CA 1
ATOM 644 C C . LYS A 1 77 ? -19.059 7.775 -2.617 1.00 79.62 77 LYS A C 1
ATOM 646 O O . LYS A 1 77 ? -19.607 8.758 -3.092 1.00 79.62 77 LYS A O 1
ATOM 651 N N . LEU A 1 78 ? -18.742 7.691 -1.330 1.00 77.25 78 LEU A N 1
ATOM 652 C CA . LEU A 1 78 ? -18.920 8.801 -0.404 1.00 77.25 78 LEU A CA 1
ATOM 653 C C . LEU A 1 78 ? -17.899 9.897 -0.736 1.00 77.25 78 LEU A C 1
ATOM 655 O O . LEU A 1 78 ? -16.701 9.618 -0.765 1.00 77.25 78 LEU A O 1
ATOM 659 N N . ASP A 1 79 ? -18.366 11.135 -0.908 1.00 72.25 79 ASP A N 1
ATOM 660 C CA . ASP A 1 79 ? -17.498 12.317 -1.074 1.00 72.25 79 ASP A CA 1
ATOM 661 C C . ASP A 1 79 ? -16.639 12.596 0.174 1.00 72.25 79 ASP A C 1
ATOM 663 O O . ASP A 1 79 ? -15.664 13.342 0.131 1.00 72.25 79 ASP A O 1
ATOM 667 N N . SER A 1 80 ? -16.992 11.969 1.301 1.00 83.81 80 SER A N 1
ATOM 668 C CA . SER A 1 80 ? -16.273 12.040 2.571 1.00 83.81 80 SER A CA 1
ATOM 669 C C . SER A 1 80 ? -15.358 10.819 2.794 1.00 83.81 80 SER A C 1
ATOM 671 O O . SER A 1 80 ? -14.653 10.366 1.892 1.00 83.81 80 SER A O 1
ATOM 673 N N . CYS A 1 81 ? -15.298 10.288 4.019 1.00 91.00 81 CYS A N 1
ATOM 674 C CA . CYS A 1 81 ? -14.459 9.136 4.333 1.00 91.00 81 CYS A CA 1
ATOM 675 C C . CYS A 1 81 ? -14.992 7.868 3.655 1.00 91.00 81 CYS A C 1
ATOM 677 O O . CYS A 1 81 ? -16.153 7.495 3.827 1.00 91.00 81 CYS A O 1
ATOM 679 N N . LYS A 1 82 ? -14.115 7.164 2.939 1.00 93.06 82 LYS A N 1
ATOM 680 C CA . LYS A 1 82 ? -14.454 5.922 2.232 1.00 93.06 82 LYS A CA 1
ATOM 681 C C . LYS A 1 82 ? -14.534 4.765 3.216 1.00 93.06 82 LYS A C 1
ATOM 683 O O . LYS A 1 82 ? -13.745 4.709 4.156 1.00 93.06 82 LYS A O 1
ATOM 688 N N . ILE A 1 83 ? -15.448 3.830 2.993 1.00 94.06 83 ILE A N 1
ATOM 689 C CA . ILE A 1 83 ? -15.616 2.661 3.859 1.00 94.06 83 ILE A CA 1
ATOM 690 C C . ILE A 1 83 ? -15.136 1.437 3.094 1.00 94.06 83 ILE A C 1
ATOM 692 O O . ILE A 1 83 ? -15.726 1.070 2.081 1.00 94.06 83 ILE A O 1
ATOM 696 N N . TYR A 1 84 ? -14.067 0.816 3.581 1.00 95.06 84 TYR A N 1
ATOM 697 C CA . TYR A 1 84 ? -13.499 -0.388 2.991 1.00 95.06 84 TYR A CA 1
ATOM 698 C C . TYR A 1 84 ? -13.812 -1.602 3.849 1.00 95.06 84 TYR A C 1
ATOM 700 O O . TYR A 1 84 ? -13.561 -1.589 5.054 1.00 95.06 84 TYR A O 1
ATOM 708 N N . TYR A 1 85 ? -14.321 -2.652 3.218 1.00 94.94 85 TYR A N 1
ATOM 709 C CA . TYR A 1 85 ? -14.447 -3.959 3.838 1.00 94.94 85 TYR A CA 1
ATOM 710 C C . TYR A 1 85 ? -13.119 -4.696 3.684 1.00 94.94 85 TYR A C 1
ATOM 712 O O . TYR A 1 85 ? -12.673 -4.968 2.569 1.00 94.94 85 TYR A O 1
ATOM 720 N N . VAL A 1 86 ? -12.470 -4.990 4.805 1.00 94.75 86 VAL A N 1
ATOM 721 C CA . VAL A 1 86 ? -11.148 -5.612 4.846 1.00 94.75 86 VAL A CA 1
ATOM 722 C C . VAL A 1 86 ? -11.241 -6.910 5.625 1.00 94.75 86 VAL A C 1
ATOM 724 O O . VAL A 1 86 ? -11.833 -6.944 6.704 1.00 94.75 86 VAL A O 1
ATOM 727 N N . HIS A 1 87 ? -10.672 -7.984 5.094 1.00 93.19 87 HIS A N 1
ATOM 728 C CA . HIS A 1 87 ? -10.793 -9.301 5.700 1.00 93.19 87 HIS A CA 1
ATOM 729 C C . HIS A 1 87 ? -9.493 -10.095 5.617 1.00 93.19 87 HIS A C 1
ATOM 731 O O . HIS A 1 87 ? -8.701 -9.944 4.689 1.00 93.19 87 HIS A O 1
ATOM 737 N N . HIS A 1 88 ? -9.299 -10.958 6.607 1.00 92.38 88 HIS A N 1
ATOM 738 C CA . HIS A 1 88 ? -8.259 -11.973 6.633 1.00 92.38 88 HIS A CA 1
ATOM 739 C C . HIS A 1 88 ? -8.748 -13.163 7.465 1.00 92.38 88 HIS A C 1
ATOM 741 O O . HIS A 1 88 ? -8.985 -13.048 8.668 1.00 92.38 88 HIS A O 1
ATOM 747 N N . LYS A 1 89 ? -8.899 -14.334 6.835 1.00 87.44 89 LYS A N 1
ATOM 748 C CA . LYS A 1 89 ? -9.405 -15.562 7.478 1.00 87.44 89 LYS A CA 1
ATOM 749 C C . LYS A 1 89 ? -10.731 -15.322 8.225 1.00 87.44 89 LYS A C 1
ATOM 751 O O . LYS A 1 89 ? -11.773 -15.187 7.593 1.00 87.44 89 LYS A O 1
ATOM 756 N N . ARG A 1 90 ? -10.699 -15.306 9.564 1.00 85.19 90 ARG A N 1
ATOM 757 C CA . ARG A 1 90 ? -11.867 -15.105 10.439 1.00 85.19 90 ARG A CA 1
ATOM 758 C C . ARG A 1 90 ? -12.049 -13.652 10.873 1.00 85.19 90 ARG A C 1
ATOM 760 O O . ARG A 1 90 ? -13.069 -13.330 11.466 1.00 85.19 90 ARG A O 1
ATOM 767 N N . GLU A 1 91 ? -11.083 -12.787 10.594 1.00 87.94 91 GLU A N 1
ATOM 768 C CA . GLU A 1 91 ? -11.143 -11.386 10.979 1.00 87.94 91 GLU A CA 1
ATOM 769 C C . GLU A 1 91 ? -11.707 -10.542 9.842 1.00 87.94 91 GLU A C 1
ATOM 771 O O . GLU A 1 91 ? -11.245 -10.608 8.701 1.00 87.94 91 GLU A O 1
ATOM 776 N N . LYS A 1 92 ? -12.729 -9.750 10.161 1.00 92.12 92 LYS A N 1
ATOM 777 C CA . LYS A 1 92 ? -13.437 -8.882 9.222 1.00 92.12 92 LYS A CA 1
ATOM 778 C C . LYS A 1 92 ? -13.575 -7.500 9.842 1.00 92.12 92 LYS A C 1
ATOM 780 O O . LYS A 1 92 ? -13.994 -7.363 10.994 1.00 92.12 92 LYS A O 1
ATOM 785 N N . PHE A 1 93 ? -13.245 -6.471 9.075 1.00 92.25 93 PHE A N 1
ATOM 786 C CA . PHE A 1 93 ? -13.294 -5.085 9.515 1.00 92.25 93 PHE A CA 1
ATOM 787 C C . PHE A 1 93 ? -13.937 -4.198 8.461 1.00 92.25 93 PHE A C 1
ATOM 789 O O . PHE A 1 93 ? -13.608 -4.265 7.282 1.00 92.25 93 PHE A O 1
ATOM 796 N N . ASN A 1 94 ? -14.785 -3.286 8.918 1.00 93.94 94 ASN A N 1
ATOM 797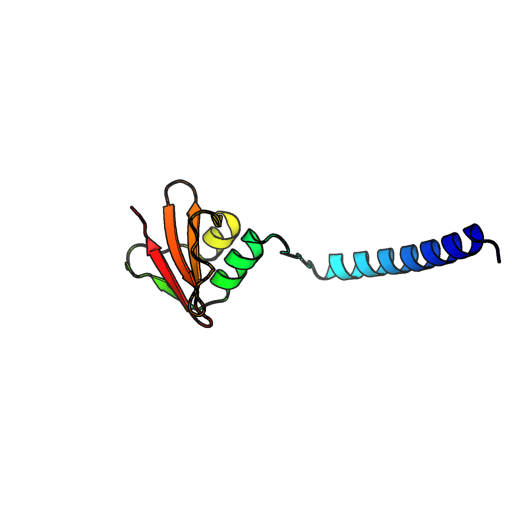 C CA . ASN A 1 94 ? -15.148 -2.094 8.173 1.00 93.94 94 ASN A CA 1
ATOM 798 C C . ASN A 1 94 ? -14.187 -0.977 8.575 1.00 93.94 94 ASN A C 1
ATOM 800 O O . ASN A 1 94 ? -14.227 -0.474 9.702 1.00 93.94 94 ASN A O 1
ATOM 804 N N . VAL A 1 95 ? -13.312 -0.594 7.650 1.00 94.31 95 VAL A N 1
ATOM 805 C CA . VAL A 1 95 ? -12.334 0.473 7.844 1.00 94.31 95 VAL A CA 1
ATOM 806 C C . VAL A 1 95 ? -12.861 1.755 7.221 1.00 94.31 95 VAL A C 1
ATOM 808 O O . VAL A 1 95 ? -12.952 1.881 6.001 1.00 94.31 95 VAL A O 1
ATOM 811 N N . ILE A 1 96 ? -13.185 2.732 8.066 1.00 94.44 96 ILE A N 1
ATOM 812 C CA . ILE A 1 96 ? -13.540 4.079 7.618 1.00 94.44 96 ILE A CA 1
ATOM 813 C C . ILE A 1 96 ? -12.237 4.844 7.414 1.00 94.44 96 ILE A C 1
ATOM 815 O O . ILE A 1 96 ? -11.550 5.223 8.366 1.00 94.44 96 ILE A O 1
ATOM 819 N N . ASN A 1 97 ? -11.890 5.035 6.152 1.00 94.25 97 ASN A N 1
ATOM 820 C CA . ASN A 1 97 ? -10.648 5.619 5.701 1.00 94.25 97 ASN A CA 1
ATOM 821 C C . ASN A 1 97 ? -10.851 7.102 5.350 1.00 94.25 97 ASN A C 1
ATOM 823 O O . ASN A 1 97 ? -11.375 7.448 4.288 1.00 94.25 97 ASN A O 1
ATOM 827 N N . CYS A 1 98 ? -10.436 7.975 6.266 1.00 93.25 98 CYS A N 1
ATOM 828 C CA . CYS A 1 98 ? -10.416 9.426 6.092 1.00 93.25 98 CYS A CA 1
ATOM 829 C C . CYS A 1 98 ? -9.014 9.899 5.666 1.00 93.25 98 CYS A C 1
ATOM 831 O O . CYS A 1 98 ? -8.073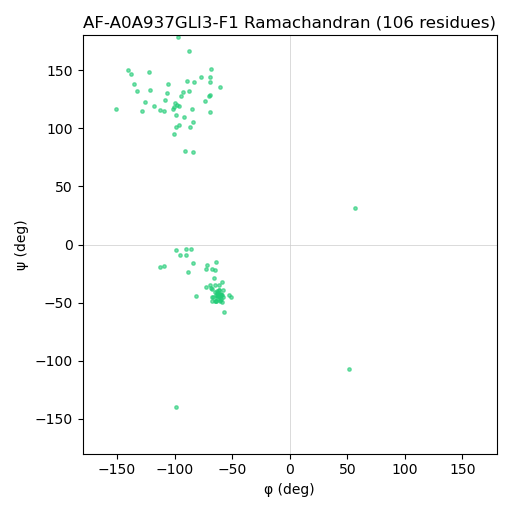 9.114 5.597 1.00 93.25 98 CYS A O 1
ATOM 833 N N . GLU A 1 99 ? -8.830 11.196 5.429 1.00 91.12 99 GLU A N 1
ATOM 834 C CA . GLU A 1 99 ? -7.552 11.754 4.962 1.00 91.12 99 GLU A CA 1
ATOM 835 C C . GLU A 1 99 ? -6.375 11.503 5.930 1.00 91.12 99 GLU A C 1
ATOM 837 O O . GLU A 1 99 ? -5.301 11.086 5.507 1.00 91.12 99 GLU A O 1
ATOM 842 N N . LYS A 1 100 ? -6.586 11.684 7.243 1.00 92.00 100 LYS A N 1
ATOM 843 C CA . LYS A 1 100 ? -5.523 11.576 8.271 1.00 92.00 100 LYS A CA 1
ATOM 844 C C . LYS A 1 100 ? -5.630 10.345 9.182 1.00 92.00 100 LYS A C 1
ATOM 846 O O . LYS A 1 100 ? -4.663 9.982 9.854 1.00 92.00 100 LYS A O 1
ATOM 851 N N . LYS A 1 101 ? -6.806 9.717 9.248 1.00 94.44 101 LYS A N 1
ATOM 852 C CA . LYS A 1 101 ? -7.118 8.641 10.202 1.00 94.44 101 LYS A CA 1
ATOM 853 C C . LYS A 1 101 ? -7.888 7.504 9.541 1.00 94.44 101 LYS A C 1
ATOM 855 O O . LYS A 1 101 ? -8.712 7.748 8.663 1.00 94.44 101 LYS A O 1
ATOM 860 N N . ALA A 1 102 ? -7.642 6.291 10.018 1.00 94.31 102 ALA A N 1
ATOM 861 C CA . ALA A 1 102 ? -8.376 5.088 9.659 1.00 94.31 102 ALA A CA 1
ATOM 862 C C . ALA A 1 102 ? -9.046 4.524 10.919 1.00 94.31 102 ALA A C 1
ATOM 864 O O . ALA A 1 102 ? -8.367 4.212 11.900 1.00 94.31 102 ALA A O 1
ATOM 865 N N . LEU A 1 103 ? -10.377 4.446 10.904 1.00 93.50 103 LEU A N 1
ATOM 866 C CA . LEU A 1 103 ? -11.174 3.909 12.007 1.00 93.50 103 LEU A CA 1
ATOM 867 C C . LEU A 1 103 ? -11.527 2.456 11.704 1.00 93.50 103 LEU A C 1
ATOM 869 O O . LEU A 1 103 ? -12.197 2.186 10.709 1.00 93.50 103 LEU A O 1
ATOM 873 N N . PHE A 1 104 ? -11.110 1.540 12.569 1.00 93.00 104 PHE A N 1
ATOM 874 C CA . PHE A 1 104 ? -11.366 0.111 12.431 1.00 93.00 104 PHE A CA 1
ATOM 875 C C . PHE A 1 104 ? -12.595 -0.283 13.252 1.00 93.00 104 PHE A C 1
ATOM 877 O O . PHE A 1 104 ? -12.610 -0.142 14.479 1.00 93.00 104 PHE A O 1
ATOM 884 N N . LYS A 1 105 ? -13.623 -0.795 12.569 1.00 91.62 105 LYS A N 1
ATOM 885 C CA . LYS A 1 105 ? -14.817 -1.389 13.180 1.00 91.62 105 LYS A CA 1
ATOM 886 C C . LYS A 1 105 ? -14.842 -2.880 12.874 1.00 91.62 105 LYS A C 1
ATOM 888 O O . LYS A 1 105 ? -14.942 -3.252 11.708 1.00 91.62 105 LYS A O 1
ATOM 893 N N . LYS A 1 106 ? -14.739 -3.727 13.898 1.00 88.75 106 LYS A N 1
ATOM 894 C CA . LYS A 1 106 ? -14.833 -5.181 13.726 1.00 88.75 106 LYS A CA 1
ATOM 895 C C . LYS A 1 106 ? -16.259 -5.578 13.362 1.00 88.75 106 LYS A C 1
ATOM 897 O O . LYS A 1 106 ? -17.215 -5.017 13.895 1.00 88.75 106 LYS A O 1
ATOM 902 N N . ILE A 1 107 ? -16.371 -6.522 12.443 1.00 85.62 107 ILE A N 1
ATOM 903 C CA . ILE A 1 107 ? -17.624 -7.149 12.039 1.00 85.62 107 ILE A CA 1
ATOM 904 C C . ILE A 1 107 ? -17.567 -8.561 12.611 1.00 85.62 107 ILE A C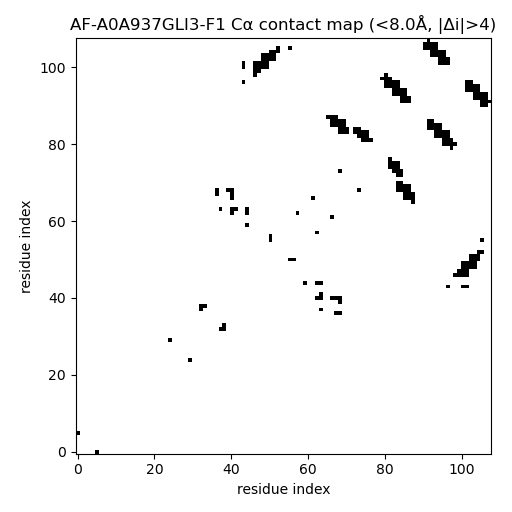 1
ATOM 906 O O . ILE A 1 107 ? -16.575 -9.260 12.393 1.00 85.62 107 ILE A O 1
ATOM 910 N N . ASN A 1 108 ? -18.577 -8.922 13.399 1.00 69.50 108 ASN A N 1
ATOM 911 C CA . ASN A 1 108 ? -18.673 -10.238 14.026 1.00 69.50 108 ASN A CA 1
ATOM 912 C C . ASN A 1 108 ? -19.008 -11.320 12.991 1.00 69.50 108 ASN A C 1
ATOM 914 O O . ASN A 1 108 ? -19.790 -11.014 12.061 1.00 69.50 108 ASN A O 1
#

Radius of gyration: 21.11 Å; Cα contacts (8 Å, |Δi|>4): 128; chains: 1; bounding box: 39×28×67 Å

Mean predicted aligned error: 7.09 Å

Sequence (108 aa):
MSFLKRLYFFLFGLGLVLIILVFITNKKGTKFNYMPNKRVVNDIYKKKWIFNDSNNKISKEDFITNFDVDFSLSNVKLDSCKIYYVHHKREKFNVINCEKKALFKKIN

pLDDT: mean 89.32, std 7.33, range [67.81, 97.56]